Protein AF-A0A956QAW2-F1 (afdb_monomer)

Mean predicted aligned error: 3.88 Å

pLDDT: mean 93.33, std 6.45, range [68.88, 98.12]

Secondary structure (DSSP, 8-state):
--SSEEEGGGGTT-EEE--SSSSSS--TTTEEETTTTTEE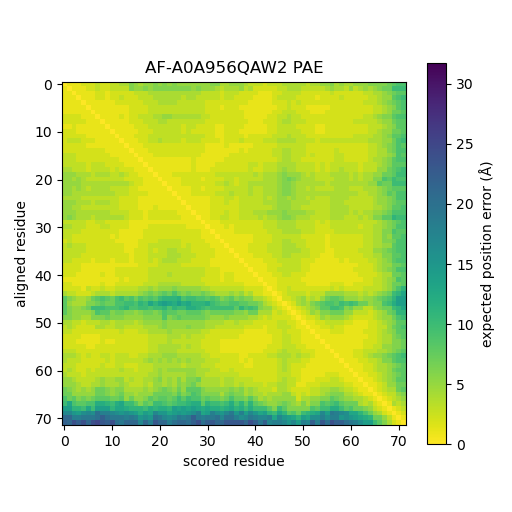EEEPPSTT-SEEEEEETTEEEEEE--------

Nearest PDB structures (foldseek):
  6puz-assembly1_A  TM=5.734E-01  e=2.596E+00  Saccharolobus solfataricus P2
  6ap4-assembly6_K  TM=5.149E-01  e=6.648E+00  Acinetobacter baumannii
  6ap4-assembly5_I  TM=5.244E-01  e=9.094E+00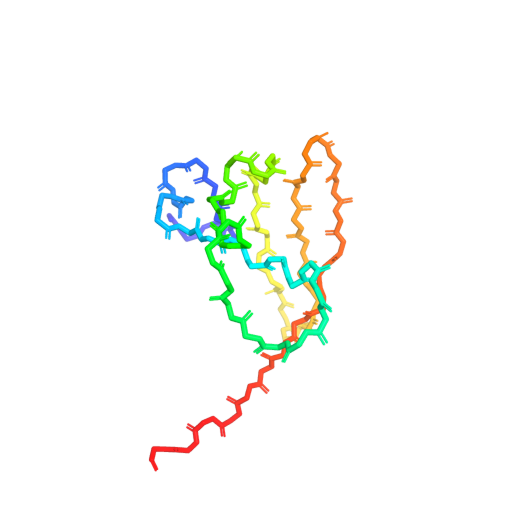  Acinetobacter baumannii

Foldseek 3Di:
DPPQKQFDCSQPPAWAADPPPPPPDRDPPRIGRCVVQQWGMKGHDPDPDQWTWTAGPNDIDIDGHDDDPPDD

Structure (mmCIF, N/CA/C/O backbone):
data_AF-A0A956QAW2-F1
#
_entry.id   AF-A0A956QAW2-F1
#
loop_
_atom_site.group_PDB
_atom_site.id
_atom_site.type_symbol
_atom_site.label_atom_id
_atom_site.label_alt_id
_atom_site.label_comp_id
_atom_site.label_asym_id
_atom_site.label_entity_id
_atom_site.label_seq_id
_atom_site.pdbx_PDB_ins_code
_atom_site.Cartn_x
_atom_site.Cartn_y
_atom_site.Cartn_z
_atom_site.occupancy
_atom_site.B_iso_or_equiv
_atom_site.auth_seq_id
_atom_site.auth_comp_id
_atom_site.auth_asym_id
_atom_site.auth_atom_id
_atom_site.pdbx_PDB_model_num
ATOM 1 N N . ASN A 1 1 ? -1.662 -9.873 -13.047 1.00 95.38 1 ASN A N 1
ATOM 2 C CA . ASN A 1 1 ? -1.917 -10.064 -14.499 1.00 95.38 1 ASN A CA 1
ATOM 3 C C . ASN A 1 1 ? -0.688 -9.690 -15.357 1.00 95.38 1 ASN A C 1
ATOM 5 O O . ASN A 1 1 ? -0.745 -9.843 -16.571 1.00 95.38 1 ASN A O 1
ATOM 9 N N . GLY A 1 2 ? 0.421 -9.241 -14.746 1.00 94.12 2 GLY A N 1
ATOM 10 C CA . GLY A 1 2 ? 1.669 -8.917 -15.442 1.00 94.12 2 GLY A CA 1
ATOM 11 C C . GLY A 1 2 ? 1.746 -7.496 -16.011 1.00 94.12 2 GLY A C 1
ATOM 12 O O . GLY A 1 2 ? 2.653 -7.227 -16.790 1.00 94.12 2 GLY A O 1
ATOM 13 N N . ASP A 1 3 ? 0.834 -6.590 -15.648 1.00 95.81 3 ASP A N 1
ATOM 14 C CA . ASP A 1 3 ? 0.811 -5.210 -16.160 1.00 95.81 3 ASP A CA 1
ATOM 15 C C . ASP A 1 3 ? 1.712 -4.226 -15.382 1.00 95.81 3 ASP A C 1
ATOM 17 O O . ASP A 1 3 ? 1.818 -3.053 -15.746 1.00 95.81 3 ASP A O 1
ATOM 21 N N . GLY A 1 4 ? 2.398 -4.709 -14.342 1.00 95.00 4 GLY A N 1
ATOM 22 C CA . GLY A 1 4 ? 3.249 -3.892 -13.475 1.00 95.00 4 GLY A CA 1
ATOM 23 C C . GLY A 1 4 ? 2.475 -3.110 -12.413 1.00 95.00 4 GLY A C 1
ATOM 24 O O . GLY A 1 4 ? 3.046 -2.218 -11.787 1.00 95.00 4 GLY A O 1
ATOM 25 N N . LYS A 1 5 ? 1.198 -3.430 -12.205 1.00 96.38 5 LYS A N 1
ATOM 26 C CA . LYS A 1 5 ? 0.345 -2.855 -11.173 1.00 96.38 5 LYS A CA 1
ATOM 27 C C . LYS A 1 5 ? -0.216 -3.967 -10.298 1.00 96.38 5 LYS A C 1
ATOM 29 O O . LYS A 1 5 ? -0.359 -5.108 -10.722 1.00 96.38 5 LYS A O 1
ATOM 34 N N . VAL A 1 6 ? -0.514 -3.610 -9.059 1.00 96.75 6 VAL A N 1
ATOM 35 C CA . VAL A 1 6 ? -1.315 -4.417 -8.145 1.00 96.75 6 VAL A CA 1
ATOM 36 C C . VAL A 1 6 ? -2.601 -3.643 -7.910 1.00 96.75 6 VAL A C 1
ATOM 38 O O . VAL A 1 6 ? -2.580 -2.575 -7.290 1.00 96.75 6 VAL A O 1
ATOM 41 N N . ALA A 1 7 ? -3.708 -4.139 -8.456 1.00 97.25 7 ALA A N 1
ATOM 42 C CA . ALA A 1 7 ? -4.995 -3.451 -8.402 1.00 97.25 7 ALA A CA 1
ATOM 43 C C . ALA A 1 7 ? -6.184 -4.424 -8.362 1.00 97.25 7 ALA A C 1
ATOM 45 O O . ALA A 1 7 ? -6.082 -5.608 -8.687 1.00 97.25 7 ALA A O 1
ATOM 46 N N . GLY A 1 8 ? -7.355 -3.909 -7.973 1.00 96.38 8 GLY A N 1
ATOM 47 C CA . GLY A 1 8 ? -8.583 -4.705 -7.903 1.00 96.38 8 GLY A CA 1
ATOM 48 C C . GLY A 1 8 ? -8.425 -5.913 -6.976 1.00 96.38 8 GLY A C 1
ATOM 49 O O . GLY A 1 8 ? -7.999 -5.756 -5.837 1.00 96.38 8 GLY A O 1
ATOM 50 N N . ALA A 1 9 ? -8.740 -7.112 -7.473 1.00 97.25 9 ALA A N 1
ATOM 51 C CA . ALA A 1 9 ? -8.646 -8.357 -6.702 1.00 97.25 9 ALA A CA 1
ATOM 52 C C . ALA A 1 9 ? -7.207 -8.730 -6.295 1.00 97.25 9 ALA A C 1
ATOM 54 O O . ALA A 1 9 ? -7.009 -9.528 -5.388 1.00 97.25 9 ALA A O 1
ATOM 55 N N . GLU A 1 10 ? -6.182 -8.160 -6.934 1.00 97.38 10 GLU A N 1
ATOM 56 C CA . GLU A 1 10 ? -4.784 -8.415 -6.558 1.00 97.38 10 GLU A CA 1
ATOM 57 C C . GLU A 1 10 ? -4.405 -7.746 -5.229 1.00 97.38 10 GLU A C 1
ATOM 59 O O . GLU A 1 10 ? -3.385 -8.087 -4.638 1.00 97.38 10 GLU A O 1
ATOM 64 N N . LEU A 1 11 ? -5.230 -6.810 -4.745 1.00 96.88 11 LEU A N 1
ATOM 65 C CA . LEU A 1 11 ? -5.078 -6.191 -3.429 1.00 96.88 11 LEU A CA 1
ATOM 66 C C . LEU A 1 11 ? -5.601 -7.079 -2.289 1.00 96.88 11 LEU A C 1
ATOM 68 O O . LEU A 1 11 ? -5.379 -6.759 -1.118 1.00 96.88 11 LEU A O 1
ATOM 72 N N . ASP A 1 12 ? -6.305 -8.170 -2.600 1.00 96.56 12 ASP A N 1
ATOM 73 C CA . ASP A 1 12 ? -6.900 -9.037 -1.589 1.00 96.56 12 ASP A CA 1
ATOM 74 C C . ASP A 1 12 ? -5.814 -9.685 -0.719 1.00 96.56 12 ASP A C 1
ATOM 76 O O . ASP A 1 12 ? -4.866 -10.304 -1.200 1.00 96.56 12 ASP A O 1
ATOM 80 N N . GLY A 1 13 ? -5.958 -9.533 0.599 1.00 95.94 13 GLY A N 1
ATOM 81 C CA . GLY A 1 13 ? -4.995 -10.032 1.583 1.00 95.94 13 GLY A CA 1
ATOM 82 C C . GLY A 1 13 ? -3.791 -9.119 1.833 1.00 95.94 13 GLY A C 1
ATOM 83 O O . GLY A 1 13 ? -3.029 -9.392 2.761 1.00 95.94 13 GLY A O 1
ATOM 84 N N . LEU A 1 14 ? -3.630 -8.021 1.085 1.00 97.12 14 LEU A N 1
ATOM 85 C CA . LEU A 1 14 ? -2.604 -7.025 1.386 1.00 97.12 14 LEU A CA 1
ATOM 86 C C . LEU A 1 14 ? -3.025 -6.123 2.549 1.00 97.12 14 LEU A C 1
ATOM 88 O O . LEU A 1 14 ? -4.159 -5.637 2.634 1.00 97.12 14 LEU A O 1
ATOM 92 N N . MET A 1 15 ? -2.060 -5.856 3.424 1.00 96.94 15 MET A N 1
ATOM 93 C CA . MET A 1 15 ? -2.236 -5.052 4.626 1.00 96.94 15 MET A CA 1
ATOM 94 C C . MET A 1 15 ? -1.250 -3.880 4.639 1.00 96.94 15 MET A C 1
ATOM 96 O O . MET A 1 15 ? -0.159 -3.961 4.083 1.00 96.94 15 MET A O 1
ATOM 100 N N . VAL A 1 16 ? -1.640 -2.798 5.302 1.00 95.06 16 VAL A N 1
ATOM 101 C CA . VAL A 1 16 ? -0.810 -1.653 5.671 1.00 95.06 16 VAL A CA 1
ATOM 102 C C . VAL A 1 16 ? -0.684 -1.652 7.184 1.00 95.06 16 VAL A C 1
ATOM 104 O O . VAL A 1 16 ? -1.688 -1.7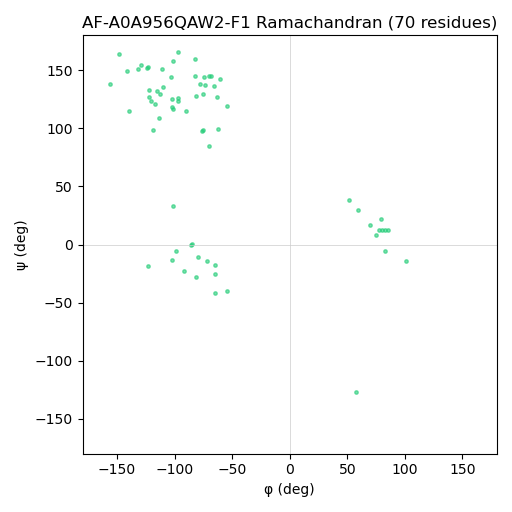36 7.893 1.00 95.06 16 VAL A O 1
ATOM 107 N N . TRP A 1 17 ? 0.550 -1.547 7.660 1.00 96.50 17 TRP A N 1
ATOM 108 C CA . TRP A 1 17 ? 0.855 -1.306 9.061 1.00 96.50 17 TRP A CA 1
ATOM 109 C C . TRP A 1 17 ? 1.109 0.187 9.263 1.00 96.50 17 TRP A C 1
ATOM 111 O O . TRP A 1 17 ? 1.915 0.785 8.550 1.00 96.50 17 TRP A O 1
ATOM 121 N N . VAL A 1 18 ? 0.387 0.791 10.204 1.00 94.62 18 VAL A N 1
ATOM 122 C CA . VAL A 1 18 ? 0.625 2.160 10.665 1.00 94.62 18 VAL A CA 1
ATOM 123 C C . VAL A 1 18 ? 0.966 2.105 12.141 1.00 94.62 18 VAL A C 1
ATOM 125 O O . VAL A 1 18 ? 0.062 2.044 12.974 1.00 94.62 18 VAL A O 1
ATOM 128 N N . ASP A 1 19 ? 2.262 2.161 12.430 1.00 96.62 19 ASP A N 1
ATOM 129 C CA . ASP A 1 19 ? 2.779 2.317 13.786 1.00 96.62 19 ASP A CA 1
ATOM 130 C C . ASP A 1 19 ? 2.296 3.663 14.348 1.00 96.62 19 ASP A C 1
ATOM 132 O O . ASP A 1 19 ? 2.763 4.742 13.970 1.00 96.62 19 ASP A O 1
ATOM 136 N N . SER A 1 20 ? 1.247 3.598 15.162 1.00 95.56 20 SER A N 1
ATOM 137 C CA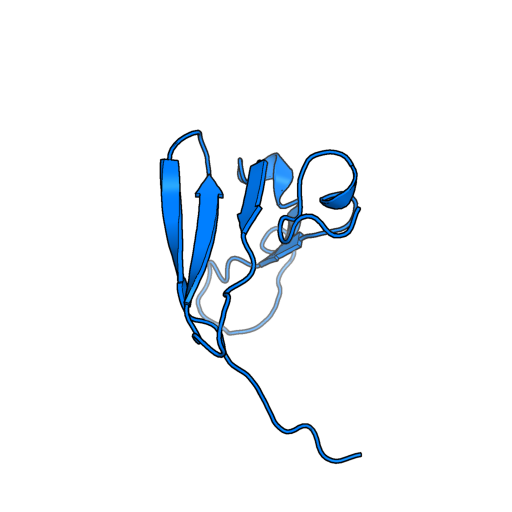 . SER A 1 20 ? 0.523 4.767 15.655 1.00 95.56 20 SER A CA 1
ATOM 138 C C . SER A 1 20 ? 1.079 5.242 16.992 1.00 95.56 20 SER A C 1
ATOM 140 O O . SER A 1 20 ? 0.882 6.406 17.354 1.00 95.56 20 SER A O 1
ATOM 142 N N . ASN A 1 21 ? 1.743 4.349 17.727 1.00 96.31 21 ASN A N 1
ATOM 143 C CA . ASN A 1 21 ? 2.317 4.620 19.039 1.00 96.31 21 ASN A CA 1
ATOM 144 C C . ASN A 1 21 ? 3.852 4.834 18.988 1.00 96.31 21 ASN A C 1
ATOM 146 O O . ASN A 1 21 ? 4.412 5.397 19.931 1.00 96.31 21 ASN A O 1
ATOM 150 N N . GLY A 1 22 ? 4.500 4.495 17.871 1.00 97.56 22 GLY A N 1
ATOM 151 C CA . GLY A 1 22 ? 5.918 4.705 17.588 1.00 97.56 22 GLY A CA 1
ATOM 152 C C . GLY A 1 22 ? 6.852 3.689 18.245 1.00 97.56 22 GLY A C 1
ATOM 153 O O . GLY A 1 22 ? 8.017 4.025 18.480 1.00 97.56 22 GLY A O 1
ATOM 154 N N . ASP A 1 23 ? 6.363 2.504 18.615 1.00 97.56 23 ASP A N 1
ATOM 155 C CA . ASP A 1 23 ? 7.147 1.500 19.342 1.00 97.56 23 ASP A CA 1
ATOM 156 C C . ASP A 1 23 ? 7.740 0.391 18.455 1.00 97.56 23 ASP A C 1
ATOM 158 O O . ASP A 1 23 ? 8.544 -0.420 18.931 1.00 97.56 23 ASP A O 1
ATOM 162 N N . GLY A 1 24 ? 7.407 0.382 17.160 1.00 96.62 24 GLY A N 1
ATOM 163 C CA . GLY A 1 24 ? 7.882 -0.609 16.200 1.00 96.62 24 GLY A CA 1
ATOM 164 C C . GLY A 1 24 ? 7.305 -2.017 16.391 1.00 96.62 24 GLY A C 1
ATOM 165 O O . GLY A 1 24 ? 7.862 -2.974 15.845 1.00 96.62 24 GLY A O 1
ATOM 166 N N . ILE A 1 25 ? 6.216 -2.173 17.144 1.00 96.81 25 ILE A N 1
ATOM 167 C CA . ILE A 1 25 ? 5.478 -3.423 17.341 1.00 96.81 25 ILE A CA 1
ATOM 168 C C . ILE A 1 25 ? 4.128 -3.296 16.637 1.00 96.81 25 ILE A C 1
ATOM 170 O O . ILE A 1 25 ? 3.450 -2.291 16.754 1.00 96.81 25 ILE A O 1
ATOM 174 N N . SER A 1 26 ? 3.704 -4.330 15.904 1.00 96.94 26 SER A N 1
ATOM 175 C CA . SER A 1 26 ? 2.366 -4.326 15.302 1.00 96.94 26 SER A CA 1
ATOM 176 C C . SER A 1 26 ? 1.303 -4.597 16.364 1.00 96.94 26 SER A C 1
ATOM 178 O O . SER A 1 26 ? 1.004 -5.757 16.665 1.00 96.94 26 SER A O 1
ATOM 180 N N . ASP A 1 27 ? 0.677 -3.539 16.864 1.00 97.50 27 ASP A N 1
ATOM 181 C CA . ASP A 1 27 ? -0.406 -3.637 17.838 1.00 97.50 27 ASP A CA 1
ATOM 182 C C . ASP A 1 27 ? -1.781 -3.925 17.198 1.00 97.50 27 ASP A C 1
ATOM 184 O O . ASP A 1 27 ? -2.015 -3.678 16.004 1.00 97.50 27 ASP A O 1
ATOM 188 N N . PRO A 1 28 ? -2.756 -4.436 17.982 1.00 96.38 28 PRO A N 1
ATOM 189 C CA . PRO A 1 28 ? -4.135 -4.564 17.529 1.00 96.38 28 PRO A CA 1
ATOM 190 C C . PRO A 1 28 ? -4.701 -3.231 17.017 1.00 96.38 28 PRO A C 1
ATOM 192 O O . PRO A 1 28 ? -4.850 -2.268 17.764 1.00 96.38 28 PRO A O 1
ATOM 195 N N . GLY A 1 29 ? -5.085 -3.204 15.739 1.00 93.25 29 GLY A N 1
ATOM 196 C CA . GLY A 1 29 ? -5.678 -2.035 15.078 1.00 93.25 29 GLY A CA 1
ATOM 197 C C . GLY A 1 29 ? -4.718 -1.238 14.191 1.00 93.25 29 GLY A C 1
ATOM 198 O O . GLY A 1 29 ? -5.191 -0.459 13.359 1.00 93.25 29 GLY A O 1
ATOM 199 N N . GLU A 1 30 ? -3.409 -1.472 14.299 1.00 97.25 30 GLU A N 1
ATOM 200 C CA . GLU A 1 30 ? -2.398 -0.825 13.453 1.00 97.25 30 GLU A CA 1
ATOM 201 C C . GLU A 1 30 ? -2.251 -1.482 12.083 1.00 97.25 30 GLU A C 1
ATOM 203 O O . GLU A 1 30 ? -1.887 -0.828 11.105 1.00 97.25 30 GLU A O 1
ATOM 208 N N . LEU A 1 31 ? -2.552 -2.780 12.008 1.00 97.12 31 LEU A N 1
ATOM 209 C CA . LEU A 1 31 ? -2.582 -3.533 10.765 1.00 97.12 31 LEU A CA 1
ATOM 210 C C . LEU A 1 31 ? -3.990 -3.477 10.161 1.00 97.12 31 LEU A C 1
ATOM 212 O O . LEU A 1 31 ? -4.955 -3.993 10.728 1.00 97.12 31 LEU A O 1
ATOM 216 N N . GLN A 1 32 ? -4.109 -2.854 8.994 1.00 96.12 32 GLN A N 1
ATOM 217 C CA . GLN A 1 32 ? -5.375 -2.626 8.294 1.00 96.12 32 GLN A CA 1
ATOM 218 C C . GLN A 1 32 ? -5.268 -3.095 6.847 1.00 96.12 32 GLN A C 1
ATOM 220 O O . GLN A 1 32 ? -4.176 -3.122 6.292 1.00 96.12 32 GLN A O 1
ATOM 225 N N . SER A 1 33 ? -6.375 -3.457 6.196 1.00 96.62 33 SER A N 1
ATOM 226 C CA . SER A 1 33 ? -6.299 -3.804 4.771 1.00 96.62 33 SER A CA 1
ATOM 227 C C . SER A 1 33 ? -5.972 -2.570 3.934 1.00 96.62 33 SER A C 1
ATOM 229 O O . SER A 1 33 ? -6.458 -1.471 4.225 1.00 96.62 33 SER A O 1
ATOM 231 N N . VAL A 1 34 ? -5.206 -2.745 2.855 1.00 96.81 34 VAL A N 1
ATOM 232 C CA . VAL A 1 34 ? -4.862 -1.647 1.929 1.00 96.81 34 VAL A CA 1
ATOM 233 C C . VAL A 1 34 ? -6.115 -0.929 1.411 1.00 96.81 34 VAL A C 1
ATOM 235 O O . VAL A 1 34 ? -6.173 0.302 1.390 1.00 96.81 34 VAL A O 1
ATOM 238 N N . ALA A 1 35 ? -7.168 -1.695 1.108 1.00 94.38 35 ALA A N 1
ATOM 239 C CA . ALA A 1 35 ? -8.446 -1.175 0.637 1.00 94.38 35 ALA A CA 1
ATOM 240 C C . ALA A 1 35 ? -9.150 -0.310 1.696 1.00 94.38 35 ALA A C 1
ATOM 242 O O . ALA A 1 35 ? -9.658 0.763 1.372 1.00 94.38 35 ALA A O 1
ATOM 243 N N . SER A 1 36 ? -9.139 -0.720 2.973 1.00 94.69 36 SER A N 1
ATOM 244 C CA . SER A 1 36 ? -9.730 0.076 4.064 1.00 94.69 36 SER A CA 1
ATOM 245 C C . SER A 1 36 ? -9.007 1.408 4.290 1.00 94.69 36 SER A C 1
ATOM 247 O O . SER A 1 36 ? -9.622 2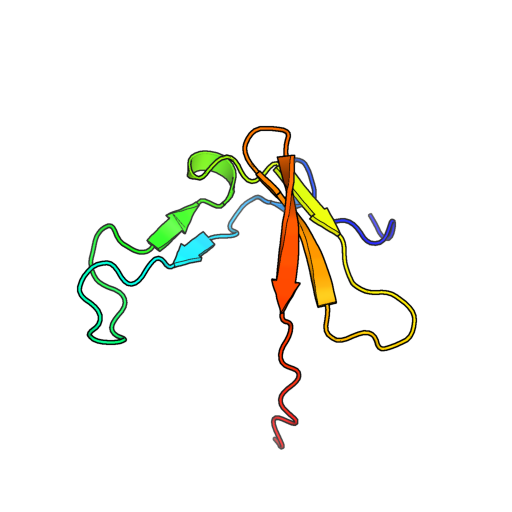.379 4.730 1.00 94.69 36 SER A O 1
ATOM 249 N N . ARG A 1 37 ? -7.720 1.486 3.923 1.00 95.38 37 ARG A N 1
ATOM 250 C CA . ARG A 1 37 ? -6.931 2.724 3.944 1.00 95.38 37 ARG A CA 1
ATOM 251 C C . ARG A 1 37 ? -7.088 3.576 2.679 1.00 95.38 37 ARG A C 1
ATOM 253 O O . ARG A 1 37 ? -6.505 4.655 2.595 1.00 95.38 37 ARG A O 1
ATOM 260 N N . GLY A 1 38 ? -7.900 3.125 1.723 1.00 96.62 38 GLY A N 1
ATOM 261 C CA . GLY A 1 38 ? -8.193 3.832 0.479 1.00 96.62 38 GLY A CA 1
ATOM 262 C C . GLY A 1 38 ? -7.146 3.636 -0.616 1.00 96.62 38 GLY A C 1
ATOM 263 O O . GLY A 1 38 ? -7.172 4.379 -1.599 1.00 96.62 38 GLY A O 1
ATOM 264 N N . VAL A 1 39 ? -6.227 2.677 -0.463 1.00 97.44 39 VAL A N 1
ATOM 265 C CA . VAL A 1 39 ? -5.274 2.301 -1.514 1.00 97.44 39 VAL A CA 1
ATOM 266 C C . VAL A 1 39 ? -6.009 1.487 -2.577 1.00 97.44 39 VAL A C 1
ATOM 268 O O . VAL A 1 39 ? -6.722 0.536 -2.265 1.00 97.44 39 VAL A O 1
ATOM 271 N N . SER A 1 40 ? -5.843 1.886 -3.834 1.00 98.00 40 SER A N 1
ATOM 272 C CA . SER A 1 40 ? -6.570 1.327 -4.986 1.00 98.00 40 SER A CA 1
ATOM 273 C C . SER A 1 40 ? -5.660 0.777 -6.083 1.00 98.00 40 SER A C 1
ATOM 275 O O . SER A 1 40 ? -6.106 -0.019 -6.905 1.00 98.00 40 SER A O 1
ATOM 277 N N . GLU A 1 41 ? -4.392 1.181 -6.083 1.00 98.06 41 GLU A N 1
ATOM 278 C CA . GLU A 1 41 ? -3.374 0.726 -7.024 1.00 98.06 41 GLU A CA 1
ATOM 279 C C . GLU A 1 41 ? -1.998 0.902 -6.378 1.00 98.06 41 GLU A C 1
ATOM 281 O O . GLU A 1 41 ? -1.745 1.942 -5.764 1.00 98.06 41 GLU A O 1
ATOM 286 N N . ILE A 1 42 ? -1.122 -0.086 -6.542 1.00 96.75 42 ILE A N 1
ATOM 287 C CA . ILE A 1 42 ? 0.322 0.028 -6.306 1.00 96.75 42 ILE A CA 1
ATOM 288 C C . ILE A 1 42 ? 1.004 -0.216 -7.651 1.00 96.75 42 ILE A C 1
ATOM 290 O O . ILE A 1 42 ? 0.805 -1.261 -8.267 1.00 96.75 42 ILE A O 1
ATOM 294 N N . GLU A 1 43 ? 1.771 0.752 -8.130 1.00 96.38 43 GLU A N 1
ATOM 295 C CA . GLU A 1 43 ? 2.548 0.662 -9.362 1.00 96.38 43 GLU A CA 1
ATOM 296 C C . GLU A 1 43 ? 3.985 0.280 -9.015 1.00 96.38 43 GLU A C 1
ATOM 298 O O . GLU A 1 43 ? 4.652 0.972 -8.245 1.00 96.38 43 GLU A O 1
ATOM 303 N N . LEU A 1 44 ? 4.449 -0.824 -9.599 1.00 91.44 44 LEU A N 1
ATOM 304 C CA . LEU A 1 44 ? 5.796 -1.327 -9.378 1.00 91.44 44 LEU A CA 1
ATOM 305 C C . LEU A 1 44 ? 6.821 -0.464 -10.127 1.00 91.44 44 LEU A C 1
ATOM 307 O O . LEU A 1 44 ? 6.557 -0.018 -11.253 1.00 91.44 44 LEU A O 1
ATOM 311 N N . PRO A 1 45 ? 8.015 -0.265 -9.549 1.00 89.69 45 PRO A N 1
ATOM 312 C CA . PRO A 1 45 ? 9.037 0.544 -10.171 1.00 89.69 45 PRO A CA 1
ATOM 313 C C . PRO A 1 45 ? 9.589 -0.186 -11.396 1.00 89.69 45 PRO A C 1
ATOM 315 O O . PRO A 1 45 ? 9.721 -1.413 -11.429 1.00 89.69 45 PRO A O 1
ATOM 318 N N . LYS A 1 46 ? 9.938 0.588 -12.421 1.00 84.44 46 LYS A N 1
ATOM 319 C CA . LYS A 1 46 ? 10.602 0.086 -13.628 1.00 84.44 46 LYS A CA 1
ATOM 320 C C . LYS A 1 46 ? 12.092 0.408 -13.562 1.00 84.44 46 LYS A C 1
ATOM 322 O O . LYS A 1 46 ? 12.516 1.307 -12.837 1.00 84.44 46 LYS A O 1
ATOM 327 N N . ASP A 1 47 ? 12.881 -0.352 -14.314 1.00 85.50 47 ASP A N 1
ATOM 328 C CA . ASP A 1 47 ? 14.284 -0.038 -14.609 1.00 85.50 47 ASP A CA 1
ATOM 329 C C . ASP A 1 47 ? 15.210 0.084 -13.380 1.00 85.50 47 ASP A C 1
ATOM 331 O O . ASP A 1 47 ? 16.200 0.811 -13.401 1.00 85.50 47 ASP A O 1
ATOM 335 N N . GLY A 1 48 ? 14.909 -0.646 -12.299 1.00 79.75 48 GLY A N 1
ATOM 336 C CA . GLY A 1 48 ? 15.741 -0.680 -11.089 1.00 79.75 48 GLY A CA 1
ATOM 337 C C . GLY A 1 48 ? 15.606 0.546 -10.178 1.00 79.75 48 GLY A C 1
ATOM 338 O O . GLY A 1 48 ? 16.417 0.708 -9.266 1.00 79.75 48 GLY A O 1
ATOM 339 N N . SER A 1 49 ? 14.600 1.398 -10.402 1.00 86.06 49 SER A N 1
ATOM 340 C CA . SER A 1 49 ? 14.230 2.459 -9.459 1.00 86.06 49 SER A CA 1
ATOM 341 C C . SER A 1 49 ? 13.818 1.869 -8.103 1.00 86.06 49 SER A C 1
ATOM 343 O O . SER A 1 49 ? 13.160 0.834 -8.045 1.00 86.06 49 SER A O 1
ATOM 345 N N . MET A 1 50 ? 14.182 2.552 -7.016 1.00 89.81 50 MET A N 1
ATO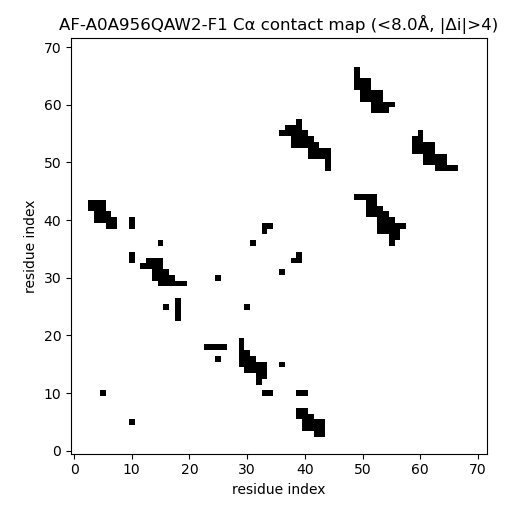M 346 C CA . MET A 1 50 ? 13.769 2.238 -5.637 1.00 89.81 50 MET A CA 1
ATOM 347 C C . MET A 1 50 ? 12.636 3.170 -5.179 1.00 89.81 50 MET A C 1
ATOM 349 O O . MET A 1 50 ? 12.587 3.603 -4.030 1.00 89.81 50 MET A O 1
ATOM 353 N N . VAL A 1 51 ? 11.782 3.567 -6.121 1.00 91.75 51 VAL A N 1
ATOM 354 C CA . VAL A 1 51 ? 10.654 4.465 -5.878 1.00 91.75 51 VAL A CA 1
ATOM 355 C C . VAL A 1 51 ? 9.452 3.970 -6.666 1.00 91.75 51 VAL A C 1
ATOM 357 O O . VAL A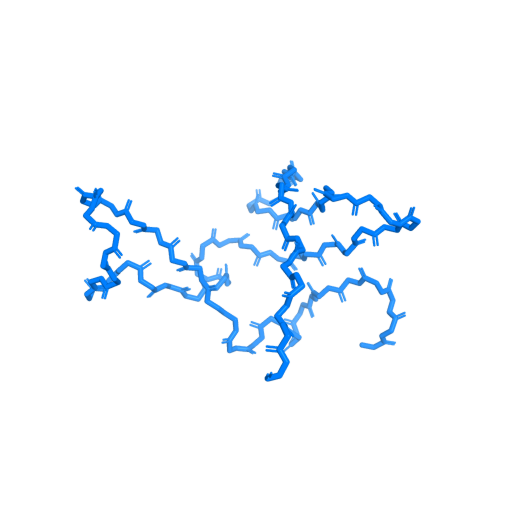 1 51 ? 9.467 4.002 -7.902 1.00 91.75 51 VAL A O 1
ATOM 360 N N . SER A 1 52 ? 8.419 3.563 -5.938 1.00 93.75 52 SER A N 1
ATOM 361 C CA . SER A 1 52 ? 7.118 3.151 -6.457 1.00 93.75 52 SER A CA 1
ATOM 362 C C . SER A 1 52 ? 6.106 4.293 -6.396 1.00 93.75 52 SER A C 1
ATOM 364 O O . SER A 1 52 ? 6.289 5.282 -5.682 1.00 93.75 52 SER A O 1
ATOM 366 N N . ASN A 1 53 ? 4.991 4.133 -7.108 1.00 95.81 53 ASN A N 1
ATOM 367 C CA . ASN A 1 53 ? 3.804 4.960 -6.903 1.00 95.81 53 ASN A CA 1
ATOM 368 C C . ASN A 1 53 ? 2.682 4.121 -6.301 1.00 95.81 53 ASN A C 1
ATOM 370 O O . ASN A 1 53 ? 2.542 2.940 -6.597 1.00 95.81 53 ASN A O 1
ATOM 374 N N . PHE A 1 54 ? 1.800 4.750 -5.538 1.00 97.00 54 PHE A N 1
ATOM 375 C CA . PHE A 1 54 ? 0.517 4.150 -5.193 1.00 97.00 54 PHE A CA 1
ATOM 376 C C . PHE A 1 54 ? -0.589 5.196 -5.206 1.00 97.00 54 PHE A C 1
ATOM 378 O O . PHE A 1 54 ? -0.363 6.374 -4.931 1.00 97.00 54 PHE A O 1
ATOM 385 N N . THR A 1 55 ? -1.804 4.769 -5.533 1.00 98.12 55 THR A N 1
ATOM 386 C CA . THR A 1 55 ? -2.980 5.640 -5.539 1.00 98.12 55 THR A CA 1
ATOM 387 C C . THR A 1 55 ? -3.797 5.408 -4.281 1.00 98.12 55 THR A C 1
ATOM 389 O O . THR A 1 55 ? -4.371 4.332 -4.096 1.00 98.12 55 THR A O 1
ATOM 392 N N . MET A 1 56 ? -3.905 6.440 -3.446 1.00 97.44 56 MET A N 1
ATOM 393 C CA . MET A 1 56 ? -4.701 6.437 -2.223 1.00 97.44 56 MET A CA 1
ATOM 394 C C . MET A 1 56 ? -5.726 7.566 -2.264 1.00 97.44 56 MET A C 1
ATOM 396 O O . MET A 1 56 ? -5.374 8.723 -2.496 1.00 97.44 56 MET A O 1
ATOM 400 N N . ASN A 1 57 ? -7.003 7.252 -2.042 1.00 97.44 57 ASN A N 1
ATOM 401 C CA . ASN A 1 57 ? -8.095 8.236 -2.071 1.00 97.44 57 ASN A CA 1
ATOM 402 C C . ASN A 1 57 ? -8.104 9.093 -3.358 1.00 97.44 57 ASN A C 1
ATOM 404 O O . ASN A 1 57 ? -8.336 10.302 -3.319 1.00 97.44 57 ASN A O 1
ATOM 408 N N . GLY A 1 58 ? -7.792 8.471 -4.501 1.00 97.12 58 GLY A N 1
ATOM 409 C CA . GLY A 1 58 ? -7.729 9.132 -5.809 1.00 97.12 58 GLY A CA 1
ATOM 410 C C . GLY A 1 58 ? -6.505 10.025 -6.036 1.00 97.12 58 GLY A C 1
ATOM 411 O O . GLY A 1 58 ? -6.458 10.735 -7.038 1.00 97.12 58 GLY A O 1
ATOM 412 N N . ARG A 1 59 ? -5.518 10.019 -5.131 1.00 97.75 59 ARG A N 1
ATOM 413 C CA . ARG A 1 59 ? -4.259 10.758 -5.280 1.00 97.75 59 ARG A CA 1
ATOM 414 C C . ARG A 1 59 ? -3.086 9.799 -5.388 1.00 97.75 59 ARG A C 1
ATOM 416 O O . ARG A 1 59 ? -2.951 8.898 -4.565 1.00 97.75 59 ARG A O 1
ATOM 423 N N . GLN A 1 60 ? -2.235 10.031 -6.380 1.00 97.25 60 GLN A N 1
ATOM 424 C CA . GLN A 1 60 ? -0.963 9.331 -6.492 1.00 97.25 60 GLN A CA 1
ATOM 425 C C . GLN A 1 60 ? 0.018 9.869 -5.445 1.00 97.25 60 GLN A C 1
ATOM 427 O O . GLN A 1 60 ? 0.094 11.078 -5.210 1.00 97.25 60 GLN A O 1
ATOM 432 N N . GLN A 1 61 ? 0.745 8.959 -4.812 1.00 96.25 61 GLN A N 1
ATOM 433 C CA . GLN A 1 61 ? 1.787 9.224 -3.831 1.00 96.25 61 GLN A CA 1
ATOM 434 C C . GLN A 1 61 ? 3.023 8.400 -4.185 1.00 96.25 61 GLN A C 1
ATOM 436 O O . GLN A 1 61 ? 2.898 7.316 -4.756 1.00 96.25 61 GLN A O 1
ATOM 441 N N . LEU A 1 62 ? 4.197 8.915 -3.824 1.00 94.81 62 LEU A N 1
ATOM 442 C CA . LEU A 1 62 ? 5.455 8.185 -3.933 1.00 94.81 62 LEU A CA 1
ATOM 443 C C . LEU A 1 62 ? 5.620 7.259 -2.726 1.00 94.81 62 LEU A C 1
ATOM 445 O O . LEU A 1 62 ? 5.232 7.615 -1.611 1.00 94.81 62 LEU A O 1
ATOM 449 N N . ALA A 1 63 ? 6.225 6.103 -2.957 1.00 92.38 63 ALA A N 1
ATOM 450 C CA . ALA A 1 63 ? 6.715 5.203 -1.927 1.00 92.38 63 ALA A CA 1
ATOM 451 C C . ALA A 1 63 ? 8.213 4.982 -2.144 1.00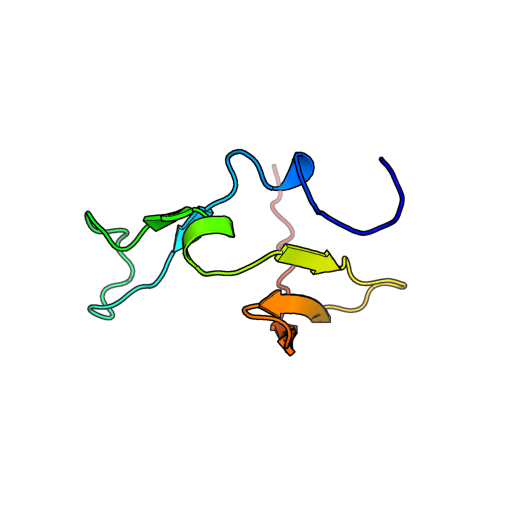 92.38 63 ALA A C 1
ATOM 453 O O . ALA A 1 63 ? 8.654 4.754 -3.269 1.00 92.38 63 ALA A O 1
ATOM 454 N N . GLU A 1 64 ? 8.986 5.090 -1.068 1.00 91.88 64 GLU A N 1
ATOM 455 C CA . GLU A 1 64 ? 10.391 4.695 -1.068 1.00 91.88 64 GLU A CA 1
ATOM 456 C C . GLU A 1 64 ? 10.472 3.186 -0.867 1.00 91.88 64 GLU A C 1
ATOM 458 O O . GLU A 1 64 ? 9.892 2.643 0.078 1.00 91.88 64 GLU A O 1
ATOM 463 N N . ASP A 1 65 ? 11.201 2.519 -1.752 1.00 88.12 65 ASP A N 1
ATOM 464 C CA . ASP A 1 65 ? 11.353 1.076 -1.723 1.00 88.12 65 ASP A CA 1
ATOM 465 C C . ASP A 1 65 ? 12.724 0.705 -1.162 1.00 88.12 65 ASP A C 1
ATOM 467 O O . ASP A 1 65 ? 13.737 1.345 -1.447 1.00 88.12 65 ASP A O 1
ATOM 471 N N . TYR A 1 66 ? 12.770 -0.392 -0.410 1.00 85.44 66 TYR A N 1
ATOM 472 C CA . TYR A 1 66 ? 14.014 -0.955 0.101 1.00 85.44 66 TYR A CA 1
ATOM 473 C C . TYR A 1 66 ? 14.179 -2.381 -0.405 1.00 85.44 66 TYR A C 1
ATOM 475 O O . TYR A 1 66 ? 13.324 -3.238 -0.186 1.00 85.44 66 TYR A O 1
ATOM 483 N N . ASN A 1 67 ? 15.302 -2.637 -1.072 1.00 79.06 67 ASN A N 1
ATOM 484 C CA . ASN A 1 67 ? 15.692 -3.975 -1.481 1.00 79.06 67 ASN A CA 1
ATOM 485 C C . ASN A 1 67 ? 16.758 -4.469 -0.506 1.00 79.06 67 ASN A C 1
ATOM 487 O O . ASN A 1 67 ? 17.827 -3.868 -0.387 1.00 79.06 67 ASN A O 1
ATOM 491 N N . PHE A 1 68 ? 16.450 -5.548 0.204 1.00 80.50 68 PHE A N 1
ATOM 492 C CA . PHE A 1 68 ? 17.395 -6.205 1.091 1.00 80.50 68 PHE A CA 1
ATOM 493 C C . PHE A 1 68 ? 17.928 -7.455 0.404 1.00 80.50 68 PHE A C 1
ATOM 495 O O . PHE A 1 68 ? 17.161 -8.348 0.043 1.00 80.50 68 PHE A O 1
ATOM 502 N N . ASP A 1 69 ? 19.251 -7.561 0.305 1.00 81.25 69 ASP A N 1
ATOM 503 C CA . ASP A 1 69 ? 19.904 -8.822 -0.029 1.00 81.25 69 ASP A CA 1
ATOM 504 C C . ASP A 1 69 ? 19.766 -9.781 1.160 1.00 81.25 69 ASP A C 1
ATOM 506 O O . ASP A 1 69 ? 20.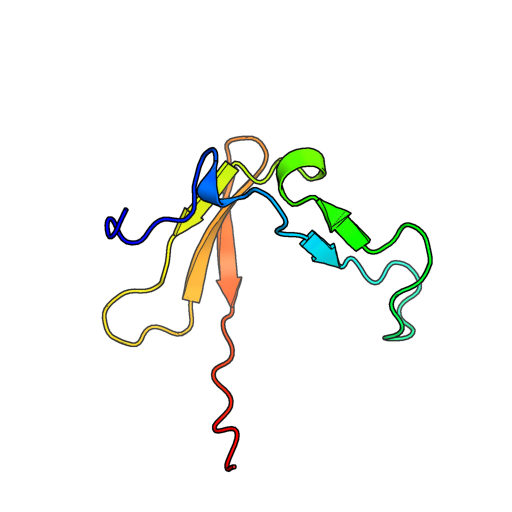646 -9.876 2.022 1.00 81.25 69 ASP A O 1
ATOM 510 N N . ILE A 1 70 ? 18.643 -10.493 1.234 1.00 74.75 70 ILE A N 1
ATOM 511 C CA . ILE A 1 70 ? 18.468 -11.558 2.219 1.00 74.75 70 ILE A CA 1
ATOM 512 C C . ILE A 1 70 ? 19.265 -12.759 1.713 1.00 74.75 70 ILE A C 1
ATOM 514 O O . ILE A 1 70 ? 18.822 -13.506 0.838 1.00 74.75 70 ILE A O 1
ATOM 518 N N . LYS A 1 71 ? 20.488 -12.920 2.226 1.00 72.12 71 LYS A N 1
ATOM 519 C CA . LYS A 1 71 ? 21.256 -14.146 1.992 1.00 72.12 71 LYS A CA 1
ATOM 520 C C . LYS A 1 71 ? 20.527 -15.316 2.674 1.00 72.12 71 LYS A C 1
ATOM 522 O O . LYS A 1 71 ? 20.063 -15.115 3.797 1.00 72.12 71 LYS A O 1
ATOM 527 N N . PRO A 1 72 ? 20.411 -16.482 2.008 1.00 68.88 72 PRO A N 1
ATOM 528 C CA . PRO A 1 72 ? 19.794 -17.670 2.595 1.00 68.88 72 PRO A CA 1
ATOM 529 C C . PRO A 1 72 ? 20.440 -18.087 3.918 1.00 68.88 72 PRO A C 1
ATOM 531 O O . PRO A 1 72 ? 21.673 -17.892 4.055 1.00 68.88 72 PRO A O 1
#

Solvent-accessible surface area (backbone atoms only — not comparable to full-atom values): 4612 Å² total; per-residue (Å²): 138,85,82,55,57,41,43,71,79,67,45,66,91,43,68,42,76,48,73,83,86,74,79,88,60,91,50,97,79,30,62,37,45,34,60,83,72,36,41,60,36,39,38,59,51,64,95,84,52,56,50,28,42,32,30,40,76,90,38,80,43,81,39,87,54,83,87,75,89,76,75,131

Sequence (72 aa):
NGDGKVAGAELDGLMVWVDSNGDGISDPGELQSVASRGVSEIELPKDGSMVSNFTMNGRQQLAEDYNFDIKP

Radius of gyration: 13.79 Å; Cα contacts (8 Å, |Δi|>4): 101; chains: 1; bounding box: 31×28×36 Å